Protein AF-A0A1M4YDZ9-F1 (afdb_monomer)

Structure (mmCIF, N/CA/C/O backbone):
data_AF-A0A1M4YDZ9-F1
#
_entry.id   AF-A0A1M4YDZ9-F1
#
loop_
_atom_site.group_PDB
_atom_site.id
_atom_site.type_symbol
_atom_site.label_atom_id
_atom_site.label_alt_id
_atom_site.label_comp_id
_atom_site.label_asym_id
_atom_site.label_entity_id
_atom_site.label_seq_id
_atom_site.pdbx_PDB_ins_code
_atom_site.Cartn_x
_atom_site.Cartn_y
_atom_site.Cartn_z
_atom_site.occupancy
_atom_site.B_iso_or_equiv
_atom_site.auth_seq_id
_atom_site.auth_comp_id
_atom_site.auth_asym_id
_atom_site.auth_atom_id
_atom_site.pdbx_PDB_model_num
ATOM 1 N N . MET A 1 1 ? -38.733 -36.254 -5.872 1.00 34.50 1 MET A N 1
ATOM 2 C CA . MET A 1 1 ? -37.494 -37.060 -5.804 1.00 34.50 1 MET A CA 1
ATOM 3 C C . MET A 1 1 ? -36.362 -36.170 -6.305 1.00 34.50 1 MET A C 1
ATOM 5 O O . MET A 1 1 ? -36.463 -35.729 -7.436 1.00 34.50 1 MET A O 1
ATOM 9 N N . THR A 1 2 ? -35.611 -35.560 -5.368 1.00 34.62 2 THR A N 1
ATOM 10 C CA . THR A 1 2 ? -34.132 -35.700 -5.177 1.00 34.62 2 THR A CA 1
ATOM 11 C C . THR A 1 2 ? -33.320 -35.062 -6.321 1.00 34.62 2 THR A C 1
ATOM 13 O O . THR A 1 2 ? -33.583 -35.361 -7.470 1.00 34.62 2 THR A O 1
ATOM 16 N N . ASP A 1 3 ? -32.330 -34.185 -6.138 1.00 30.06 3 ASP A N 1
ATOM 17 C CA . ASP A 1 3 ? -31.413 -33.978 -5.015 1.00 30.06 3 ASP A CA 1
ATOM 18 C C . ASP A 1 3 ? -30.724 -32.589 -5.096 1.00 30.06 3 ASP A C 1
ATOM 20 O O . ASP A 1 3 ? -30.813 -31.879 -6.097 1.00 30.06 3 ASP A O 1
ATOM 24 N N . ARG A 1 4 ? -30.052 -32.211 -4.007 1.00 38.97 4 ARG A N 1
ATOM 25 C CA . ARG A 1 4 ? -29.344 -30.960 -3.721 1.00 38.97 4 ARG A CA 1
ATOM 26 C C . ARG A 1 4 ? -27.953 -30.959 -4.375 1.00 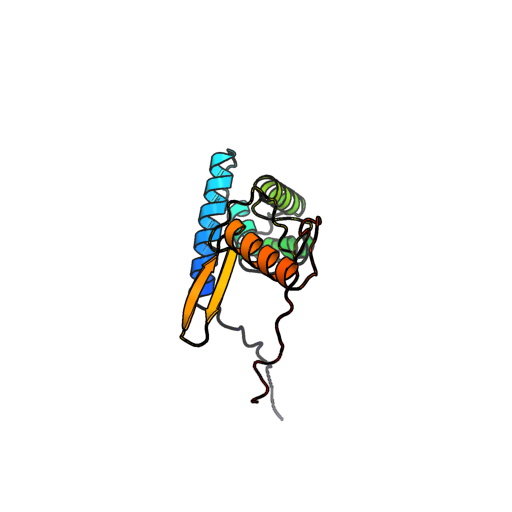38.97 4 ARG A C 1
ATOM 28 O O . ARG A 1 4 ? -27.270 -31.971 -4.400 1.00 38.97 4 ARG A O 1
ATOM 35 N N . GLY A 1 5 ? -27.458 -29.785 -4.770 1.00 30.06 5 GLY A N 1
ATOM 36 C CA . GLY A 1 5 ? -26.085 -29.621 -5.269 1.00 30.06 5 GLY A CA 1
ATOM 37 C C . GLY A 1 5 ? -25.473 -28.281 -4.879 1.00 30.06 5 GLY A C 1
ATOM 38 O O . GLY A 1 5 ? -25.492 -27.331 -5.645 1.00 30.06 5 GLY A O 1
ATOM 39 N N . ASN A 1 6 ? -24.963 -28.214 -3.653 1.00 30.34 6 ASN A N 1
ATOM 40 C CA . ASN A 1 6 ? -24.310 -27.079 -2.999 1.00 30.34 6 ASN A CA 1
ATOM 41 C C . ASN A 1 6 ? -22.944 -26.749 -3.644 1.00 30.34 6 ASN A C 1
ATOM 43 O O . ASN A 1 6 ? -21.964 -27.458 -3.398 1.00 30.34 6 ASN A O 1
ATOM 47 N N . THR A 1 7 ? -22.845 -25.671 -4.428 1.00 31.58 7 THR A N 1
ATOM 48 C CA . THR A 1 7 ? -21.560 -25.177 -4.958 1.00 31.58 7 THR A CA 1
ATOM 49 C C . THR A 1 7 ? -20.809 -24.412 -3.868 1.00 31.58 7 THR A C 1
ATOM 51 O O . THR A 1 7 ? -20.920 -23.198 -3.726 1.00 31.58 7 THR A O 1
ATOM 54 N N . LYS A 1 8 ? -20.038 -25.152 -3.069 1.00 33.62 8 LYS A N 1
ATOM 55 C CA . LYS A 1 8 ? -19.086 -24.608 -2.097 1.00 33.62 8 LYS A CA 1
ATOM 56 C C . LYS A 1 8 ? -18.011 -23.785 -2.820 1.00 33.62 8 LYS A C 1
ATOM 58 O O . LYS A 1 8 ? -17.181 -24.347 -3.535 1.00 33.62 8 LYS A O 1
ATOM 63 N N . GLU A 1 9 ? -17.990 -22.473 -2.582 1.00 34.78 9 GLU A N 1
ATOM 64 C CA . GLU A 1 9 ? -16.836 -21.601 -2.831 1.00 34.78 9 GLU A CA 1
ATOM 65 C C . GLU A 1 9 ? -15.591 -22.204 -2.166 1.00 34.78 9 GLU A C 1
ATOM 67 O O . GLU A 1 9 ? -15.438 -22.206 -0.940 1.00 34.78 9 GLU A O 1
ATOM 72 N N . LYS A 1 10 ? -14.686 -22.754 -2.978 1.00 33.62 10 LYS A N 1
ATOM 73 C CA . LYS A 1 10 ? -13.373 -23.205 -2.516 1.00 33.62 10 LYS A CA 1
ATOM 74 C C . LYS A 1 10 ? -12.544 -21.975 -2.143 1.00 33.62 10 LYS A C 1
ATOM 76 O O . LYS A 1 10 ? -11.936 -21.344 -3.004 1.00 33.62 10 LYS A O 1
ATOM 81 N N . ARG A 1 11 ? -12.506 -21.651 -0.847 1.00 40.59 11 ARG A N 1
ATOM 82 C CA . ARG A 1 11 ? -11.520 -20.736 -0.253 1.00 40.59 11 ARG A CA 1
ATOM 83 C C . ARG A 1 11 ? -10.121 -21.245 -0.604 1.00 40.59 11 ARG A C 1
ATOM 85 O O . ARG A 1 11 ? -9.734 -22.324 -0.159 1.00 40.59 11 ARG A O 1
ATOM 92 N N . LYS A 1 12 ? -9.375 -20.489 -1.414 1.00 40.03 12 LYS A N 1
ATOM 93 C CA . LYS A 1 12 ? -7.937 -20.717 -1.595 1.00 40.03 12 LYS A CA 1
ATOM 94 C C . LYS A 1 12 ? -7.268 -20.549 -0.227 1.00 40.03 12 LYS A C 1
ATOM 96 O O . LYS A 1 12 ? -7.441 -19.516 0.415 1.00 40.03 12 LYS A O 1
ATOM 101 N N . LEU A 1 13 ? -6.572 -21.585 0.235 1.00 40.03 13 LEU A N 1
ATOM 102 C CA . LEU A 1 13 ? -5.749 -21.524 1.441 1.00 40.03 13 LEU A CA 1
ATOM 103 C C . LEU A 1 13 ? -4.576 -20.564 1.170 1.00 40.03 13 LEU A C 1
ATOM 105 O O . LEU A 1 13 ? -3.899 -20.744 0.156 1.00 40.03 13 LEU A O 1
ATOM 109 N N . PRO A 1 14 ? -4.354 -19.535 2.005 1.00 42.94 14 PRO A N 1
ATOM 110 C CA . PRO A 1 14 ? -3.230 -18.627 1.825 1.00 42.94 14 PRO A CA 1
ATOM 111 C C . PRO A 1 14 ? -1.913 -19.361 2.108 1.00 42.94 14 PRO A C 1
ATOM 113 O O . PRO A 1 14 ? -1.802 -20.095 3.089 1.00 42.94 14 PRO A O 1
ATOM 116 N N . ASP A 1 15 ? -0.926 -19.165 1.232 1.00 44.09 15 ASP A N 1
ATOM 117 C CA . ASP A 1 15 ? 0.426 -19.718 1.351 1.00 44.09 15 ASP A CA 1
ATOM 118 C C . ASP A 1 15 ? 1.070 -19.262 2.674 1.00 44.09 15 ASP A C 1
ATOM 120 O O . ASP A 1 15 ? 1.014 -18.080 3.027 1.00 44.09 15 ASP A O 1
ATOM 124 N N . SER A 1 16 ? 1.711 -20.178 3.401 1.00 41.19 16 SER A N 1
ATOM 125 C CA . SER A 1 16 ? 2.385 -19.915 4.680 1.00 41.19 16 SER A CA 1
ATOM 126 C C . SER A 1 16 ? 3.414 -18.778 4.578 1.00 41.19 16 SER A C 1
ATOM 128 O O . SER A 1 16 ? 3.644 -18.064 5.556 1.00 41.19 16 SER A O 1
ATOM 130 N N . ARG A 1 17 ? 3.992 -18.559 3.387 1.00 38.44 17 ARG A N 1
ATOM 131 C CA . ARG A 1 17 ? 4.910 -17.441 3.103 1.00 38.44 17 ARG A CA 1
ATOM 132 C C . ARG A 1 17 ? 4.204 -16.083 3.037 1.00 38.44 17 ARG A C 1
ATOM 134 O O . ARG A 1 17 ? 4.729 -15.092 3.544 1.00 38.44 17 ARG A O 1
ATOM 141 N N . SER A 1 18 ? 2.992 -16.025 2.475 1.00 42.03 18 SER A N 1
ATOM 142 C CA . SER A 1 18 ? 2.181 -14.796 2.472 1.00 42.03 18 SER A CA 1
ATOM 143 C C . SER A 1 18 ? 1.764 -14.387 3.884 1.00 42.03 18 SER A C 1
ATOM 145 O O . SER A 1 18 ? 1.812 -13.207 4.217 1.00 42.03 18 SER A O 1
ATOM 147 N N . TYR A 1 19 ? 1.472 -15.366 4.746 1.00 42.75 19 TYR A N 1
ATOM 148 C CA . TYR A 1 19 ? 1.103 -15.121 6.136 1.00 42.75 19 TYR A CA 1
ATOM 149 C C . TYR A 1 19 ? 2.249 -14.476 6.929 1.00 42.75 19 TYR A C 1
ATOM 151 O O . TYR A 1 19 ? 2.029 -13.490 7.631 1.00 42.75 19 TYR A O 1
ATOM 159 N N . GLN A 1 20 ? 3.482 -14.974 6.774 1.00 37.91 20 GLN A N 1
ATOM 160 C CA . GLN A 1 20 ? 4.668 -14.405 7.430 1.00 37.91 20 GLN A CA 1
ATOM 161 C C . GLN A 1 20 ? 4.948 -12.961 6.984 1.00 37.91 20 GLN A C 1
ATOM 163 O O . GLN A 1 20 ? 5.232 -12.105 7.823 1.00 37.91 20 GLN A O 1
ATOM 168 N N . ARG A 1 21 ? 4.783 -12.655 5.687 1.00 51.41 21 ARG A N 1
ATOM 169 C CA . ARG A 1 21 ? 4.932 -11.290 5.150 1.00 51.41 21 ARG A CA 1
ATOM 170 C C . ARG A 1 21 ? 3.912 -10.323 5.757 1.00 51.41 21 ARG A C 1
ATOM 172 O O . ARG A 1 21 ? 4.284 -9.222 6.159 1.00 51.41 21 ARG A O 1
ATOM 179 N N . THR A 1 22 ? 2.651 -10.743 5.875 1.00 59.66 22 THR A N 1
ATOM 180 C CA . THR A 1 22 ? 1.587 -9.932 6.484 1.00 59.66 22 THR A CA 1
ATOM 181 C C . THR A 1 22 ? 1.825 -9.702 7.979 1.00 59.66 22 THR A C 1
ATOM 183 O O . THR A 1 22 ? 1.566 -8.603 8.462 1.00 59.66 22 THR A O 1
ATOM 186 N N . GLN A 1 23 ? 2.350 -10.691 8.715 1.00 60.41 23 GLN A N 1
ATOM 187 C CA . GLN A 1 23 ? 2.673 -10.540 10.143 1.00 60.41 23 GLN A CA 1
ATOM 188 C C . GLN A 1 23 ? 3.820 -9.548 10.378 1.00 60.41 23 GLN A C 1
ATOM 190 O O . GLN A 1 23 ? 3.677 -8.643 11.195 1.00 60.41 23 GLN A O 1
ATOM 195 N N . MET A 1 24 ? 4.907 -9.635 9.604 1.00 62.19 24 MET A N 1
ATOM 196 C CA . MET A 1 24 ? 6.021 -8.685 9.713 1.00 62.19 24 MET A CA 1
ATOM 197 C C . MET A 1 24 ? 5.586 -7.256 9.345 1.00 62.19 24 MET A C 1
ATOM 199 O O . MET A 1 24 ? 5.894 -6.300 10.054 1.00 62.19 24 MET A O 1
ATOM 203 N N . GLN A 1 25 ? 4.800 -7.095 8.272 1.00 67.38 25 GLN A N 1
ATOM 204 C CA . GLN A 1 25 ? 4.225 -5.796 7.896 1.00 67.38 25 GLN A CA 1
ATOM 205 C C . GLN A 1 25 ? 3.313 -5.231 8.990 1.00 67.38 25 GLN A C 1
ATOM 207 O O . GLN A 1 25 ? 3.350 -4.034 9.275 1.00 67.38 25 GLN A O 1
ATOM 212 N N . ARG A 1 26 ? 2.510 -6.088 9.624 1.00 80.81 26 ARG A N 1
ATOM 213 C CA . ARG A 1 26 ? 1.628 -5.713 10.729 1.00 80.81 26 ARG A CA 1
ATOM 214 C C . ARG A 1 26 ? 2.412 -5.178 11.926 1.00 80.81 26 ARG A C 1
ATOM 216 O O . ARG A 1 26 ? 2.032 -4.136 12.453 1.00 80.81 26 ARG A O 1
ATOM 223 N N . GLU A 1 27 ? 3.480 -5.856 12.340 1.00 79.06 27 GLU A N 1
ATOM 224 C CA . GLU A 1 27 ? 4.329 -5.428 13.462 1.00 79.06 27 GLU A CA 1
ATOM 225 C C . GLU A 1 27 ? 5.009 -4.085 13.178 1.00 79.06 27 GLU A C 1
ATOM 227 O O . GLU A 1 27 ? 4.865 -3.156 13.970 1.00 79.06 27 GLU A O 1
ATOM 232 N N . ILE A 1 28 ? 5.601 -3.923 11.990 1.00 78.25 28 ILE A N 1
ATOM 233 C CA . ILE A 1 28 ? 6.222 -2.659 11.561 1.00 78.25 28 ILE A CA 1
ATOM 234 C C . ILE A 1 28 ? 5.216 -1.498 11.603 1.00 78.25 28 ILE A C 1
ATOM 236 O O . ILE A 1 28 ? 5.538 -0.394 12.045 1.00 78.25 28 ILE A O 1
ATOM 240 N N . ILE A 1 29 ? 3.981 -1.718 11.140 1.00 81.19 29 ILE A N 1
ATOM 241 C CA . ILE A 1 29 ? 2.942 -0.680 11.164 1.00 81.19 29 ILE A CA 1
ATOM 242 C C . ILE A 1 29 ? 2.524 -0.355 12.604 1.00 81.19 29 ILE A C 1
ATOM 244 O O . ILE A 1 29 ? 2.302 0.814 12.923 1.00 81.19 29 ILE A O 1
ATOM 248 N N . ILE A 1 30 ? 2.427 -1.355 13.484 1.00 86.38 30 ILE A N 1
ATOM 249 C CA . ILE A 1 30 ? 2.120 -1.141 14.904 1.00 86.38 30 ILE A CA 1
ATOM 250 C C . ILE A 1 30 ? 3.211 -0.305 15.577 1.00 86.38 30 ILE A C 1
ATOM 252 O O . ILE A 1 30 ? 2.876 0.614 16.327 1.00 86.38 30 ILE A O 1
ATOM 256 N N . ASP A 1 31 ? 4.482 -0.572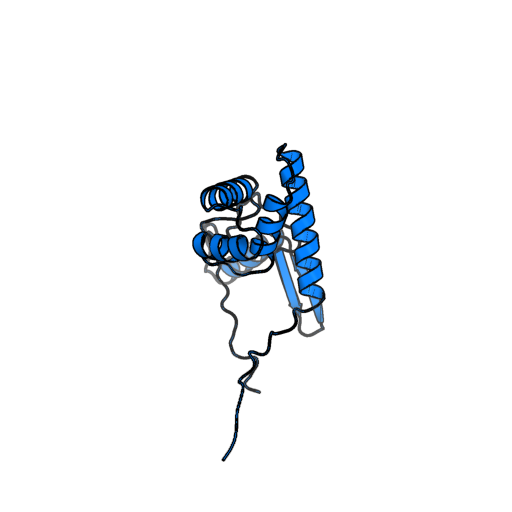 15.293 1.00 83.69 31 ASP A N 1
ATOM 257 C CA . ASP A 1 31 ? 5.588 0.185 15.878 1.00 83.69 31 ASP A CA 1
ATOM 258 C C . ASP A 1 31 ? 5.604 1.632 15.384 1.00 83.69 31 ASP A C 1
ATOM 260 O O . ASP A 1 31 ? 5.617 2.547 16.206 1.00 83.69 31 ASP A O 1
ATOM 264 N N . LYS A 1 32 ? 5.398 1.873 14.084 1.00 81.94 32 LYS A N 1
ATOM 265 C CA . LYS A 1 32 ? 5.217 3.238 13.551 1.00 81.94 32 LYS A CA 1
ATOM 266 C C . LYS A 1 32 ? 4.039 3.980 14.188 1.00 81.94 32 LYS A C 1
ATOM 268 O O . LYS A 1 32 ? 4.103 5.186 14.430 1.00 81.94 32 LYS A O 1
ATOM 273 N N . LEU A 1 33 ? 2.936 3.281 14.469 1.00 86.94 33 LEU A N 1
ATOM 274 C CA . LEU A 1 33 ? 1.803 3.869 15.189 1.00 86.94 33 LEU A CA 1
ATOM 275 C C . LEU A 1 33 ? 2.198 4.247 16.626 1.00 86.94 33 LEU A C 1
ATOM 277 O O . LEU A 1 33 ? 1.826 5.328 17.086 1.00 86.94 33 LEU A O 1
ATOM 281 N N . ARG A 1 34 ? 2.957 3.396 17.328 1.00 88.81 34 ARG A N 1
ATOM 282 C CA . ARG A 1 34 ? 3.452 3.676 18.688 1.00 88.81 34 ARG A CA 1
ATOM 283 C C . ARG A 1 34 ? 4.418 4.855 18.717 1.00 88.81 34 ARG A C 1
ATOM 285 O O . ARG A 1 34 ? 4.242 5.732 19.556 1.00 88.81 34 ARG A O 1
ATOM 292 N N . GLU A 1 35 ? 5.371 4.908 17.791 1.00 87.00 35 GLU A N 1
ATOM 293 C CA . GLU A 1 35 ? 6.334 6.010 17.646 1.00 87.00 35 GLU A CA 1
ATOM 294 C C . GLU A 1 35 ? 5.630 7.357 17.456 1.00 87.00 35 GLU A C 1
ATOM 296 O O . GLU A 1 35 ? 6.041 8.373 18.010 1.00 87.00 35 GLU A O 1
ATOM 301 N N . ARG A 1 36 ? 4.495 7.361 16.748 1.00 85.94 36 ARG A N 1
ATOM 302 C CA . ARG A 1 36 ? 3.653 8.550 16.567 1.00 85.94 36 ARG A CA 1
ATOM 303 C C . ARG A 1 36 ? 2.740 8.866 17.765 1.00 85.94 36 ARG A C 1
ATOM 305 O O . ARG A 1 36 ? 1.853 9.711 17.657 1.00 85.94 36 ARG A O 1
ATOM 312 N N . GLY A 1 37 ? 2.863 8.145 18.878 1.00 89.94 37 GLY A N 1
ATOM 313 C CA . GLY A 1 37 ? 2.010 8.302 20.060 1.00 89.94 37 GLY A CA 1
ATOM 314 C C . GLY A 1 37 ? 0.568 7.811 19.872 1.00 89.94 37 GLY A C 1
ATOM 315 O O . GLY A 1 37 ? -0.318 8.139 20.666 1.00 89.94 37 GLY A O 1
ATOM 316 N N . CYS A 1 38 ? 0.277 7.021 18.832 1.00 90.00 38 CYS A N 1
ATOM 317 C CA . CYS A 1 38 ? -1.063 6.480 18.632 1.00 90.00 38 CYS A CA 1
ATOM 318 C C . CYS A 1 38 ? -1.337 5.323 19.601 1.00 90.00 38 CYS A C 1
ATOM 320 O O . CYS A 1 38 ? -0.679 4.287 19.582 1.00 90.00 38 CYS A O 1
ATOM 322 N N . ARG A 1 39 ? -2.411 5.440 20.391 1.00 92.62 39 ARG A N 1
ATOM 323 C CA . ARG A 1 39 ? -2.899 4.341 21.239 1.00 92.62 39 ARG A CA 1
ATOM 324 C C . ARG A 1 39 ? -3.281 3.105 20.412 1.00 92.62 39 ARG A C 1
ATOM 326 O O . ARG A 1 39 ? -4.147 3.189 19.542 1.00 92.62 39 ARG A O 1
ATOM 333 N N . ILE A 1 40 ? -2.717 1.943 20.719 1.00 93.75 40 ILE A N 1
ATOM 334 C CA . ILE A 1 40 ? -3.049 0.689 20.029 1.00 93.75 40 ILE A CA 1
ATOM 335 C C . ILE A 1 40 ? -4.277 0.052 20.691 1.00 93.75 40 ILE A C 1
ATOM 337 O O . ILE A 1 40 ? -4.185 -0.559 21.752 1.00 93.75 40 ILE A O 1
ATOM 341 N N . THR A 1 41 ? -5.456 0.245 20.095 1.00 94.56 41 THR A N 1
ATOM 342 C CA . THR A 1 41 ? -6.725 -0.318 20.589 1.00 94.56 41 THR A CA 1
ATOM 343 C C . THR A 1 41 ? -7.116 -1.574 19.810 1.00 94.56 41 THR A C 1
ATOM 345 O O . THR A 1 41 ? -6.691 -1.761 18.670 1.00 94.56 41 THR A O 1
ATOM 348 N N . LYS A 1 42 ? -7.994 -2.413 20.382 1.00 93.12 42 LYS A N 1
ATOM 349 C CA . LYS A 1 42 ? -8.528 -3.608 19.697 1.00 93.12 42 LYS A CA 1
ATOM 350 C C . LYS A 1 42 ? -9.191 -3.273 18.352 1.00 93.12 42 LYS A C 1
ATOM 352 O O . LYS A 1 42 ? -8.984 -3.986 17.377 1.00 93.12 42 LYS A O 1
ATOM 357 N N . GLN A 1 43 ? -9.913 -2.153 18.273 1.00 93.56 43 GLN A N 1
ATOM 358 C CA . GLN A 1 43 ? -10.542 -1.689 17.031 1.00 93.56 43 GLN A CA 1
ATOM 359 C C . GLN A 1 43 ? -9.516 -1.320 15.955 1.00 93.56 43 GLN A C 1
ATOM 361 O O . GLN A 1 43 ? -9.682 -1.687 14.796 1.00 93.56 43 GLN A O 1
ATOM 366 N N . ARG A 1 44 ? -8.426 -0.635 16.330 1.00 92.81 44 ARG A N 1
ATOM 367 C CA . ARG A 1 44 ? -7.346 -0.284 15.392 1.00 92.81 44 ARG A CA 1
ATOM 368 C C . ARG A 1 44 ? -6.625 -1.523 14.870 1.00 92.81 44 ARG A C 1
ATOM 370 O O . ARG A 1 44 ? -6.348 -1.587 13.679 1.00 92.81 44 ARG A O 1
ATOM 377 N N . LEU A 1 45 ? -6.382 -2.511 15.734 1.00 92.69 45 LEU A N 1
ATOM 378 C CA . LEU A 1 45 ? -5.819 -3.801 15.326 1.00 92.69 45 LEU A CA 1
ATOM 379 C C . LEU A 1 45 ? -6.757 -4.542 14.369 1.00 92.69 45 LEU A C 1
ATOM 381 O O . LEU A 1 45 ? -6.311 -5.002 13.329 1.00 92.69 45 LEU A O 1
ATOM 385 N N . THR A 1 46 ? -8.057 -4.571 14.672 1.00 92.88 46 THR A N 1
ATOM 386 C CA . THR A 1 46 ? -9.074 -5.197 13.809 1.00 92.88 46 THR A CA 1
ATOM 387 C C . THR A 1 46 ? -9.095 -4.557 12.422 1.00 92.88 46 THR A C 1
ATOM 389 O O . THR A 1 46 ? -9.065 -5.257 11.415 1.00 92.88 46 THR A O 1
ATOM 392 N N . LEU A 1 47 ? -9.096 -3.222 12.352 1.00 92.19 47 LEU A N 1
ATOM 393 C CA . LEU A 1 47 ? -9.055 -2.497 11.082 1.00 92.19 47 LEU A CA 1
ATOM 394 C C . LEU A 1 47 ? -7.760 -2.750 10.310 1.00 92.19 47 LEU A C 1
ATOM 396 O O . LEU A 1 47 ? -7.815 -2.978 9.105 1.00 92.19 47 LEU A O 1
ATOM 400 N N . LEU A 1 48 ? -6.613 -2.748 10.994 1.00 90.06 48 LEU A N 1
ATOM 401 C CA . LEU A 1 48 ? -5.326 -3.069 10.383 1.00 90.06 48 LEU A CA 1
ATOM 402 C C . LEU A 1 48 ? -5.324 -4.492 9.810 1.00 90.06 48 LEU A C 1
ATOM 404 O O . LEU A 1 48 ? -4.906 -4.694 8.676 1.00 90.06 48 LEU A O 1
ATOM 408 N N . ASP A 1 49 ? -5.851 -5.459 10.559 1.00 88.25 49 ASP A N 1
ATOM 409 C CA . ASP A 1 49 ? -5.956 -6.851 10.126 1.00 88.25 49 ASP A CA 1
ATOM 410 C C . ASP A 1 49 ? -6.852 -7.004 8.893 1.00 88.25 49 ASP A C 1
ATOM 412 O O . ASP A 1 49 ? -6.509 -7.753 7.982 1.00 88.25 49 ASP A O 1
ATOM 416 N N . ILE A 1 50 ? -7.975 -6.284 8.827 1.00 87.75 50 ILE A N 1
ATOM 417 C CA . ILE A 1 50 ? -8.850 -6.283 7.646 1.00 87.75 50 ILE A CA 1
ATOM 418 C C . ILE A 1 50 ? -8.113 -5.714 6.434 1.00 87.75 50 ILE A C 1
ATOM 420 O O . ILE A 1 50 ? -8.133 -6.342 5.378 1.00 87.75 50 ILE A O 1
ATOM 424 N N . ILE A 1 51 ? -7.456 -4.563 6.595 1.00 84.81 51 ILE A N 1
ATOM 425 C CA . ILE A 1 51 ? -6.750 -3.859 5.516 1.00 84.81 51 ILE A CA 1
ATOM 426 C C . ILE A 1 51 ? -5.578 -4.688 4.981 1.00 84.81 51 ILE A C 1
ATOM 428 O O . ILE A 1 51 ? -5.341 -4.702 3.781 1.00 84.81 51 ILE A O 1
ATOM 432 N N . LEU A 1 52 ? -4.846 -5.380 5.855 1.00 80.44 52 LEU A N 1
ATOM 433 C CA . LEU A 1 52 ? -3.688 -6.179 5.456 1.00 80.44 52 LEU A CA 1
ATOM 434 C C . LEU A 1 52 ? -4.063 -7.546 4.870 1.00 80.44 52 LEU A C 1
ATOM 436 O O . LEU A 1 52 ? -3.315 -8.082 4.057 1.00 80.44 52 LEU A O 1
ATOM 440 N N . LYS A 1 53 ? -5.187 -8.136 5.296 1.00 78.69 53 LYS A N 1
ATOM 441 C CA . LYS A 1 53 ? -5.623 -9.463 4.824 1.00 78.69 53 LYS A CA 1
ATOM 442 C C . LYS A 1 53 ? -6.462 -9.418 3.553 1.00 78.69 53 LYS A C 1
ATOM 444 O O . LYS A 1 53 ? -6.543 -10.434 2.870 1.00 78.69 53 LYS A O 1
ATOM 449 N N . ASN A 1 54 ? -7.132 -8.302 3.272 1.00 72.75 54 ASN A N 1
ATOM 450 C CA . ASN A 1 54 ? -8.078 -8.191 2.166 1.00 72.75 54 ASN A CA 1
ATOM 451 C C . ASN A 1 54 ? -7.635 -7.106 1.186 1.00 72.75 54 ASN A C 1
ATOM 453 O O . ASN A 1 54 ? -7.205 -6.030 1.589 1.00 72.75 54 ASN A O 1
ATOM 457 N N . GLU A 1 55 ? -7.831 -7.354 -0.106 1.00 65.88 55 GLU A N 1
ATOM 458 C CA . GLU A 1 55 ? -7.654 -6.349 -1.159 1.00 65.88 55 GLU A CA 1
ATOM 459 C C . GLU A 1 55 ? -8.871 -5.409 -1.208 1.00 65.88 55 GLU A C 1
ATOM 461 O O . GLU A 1 55 ? -9.664 -5.434 -2.147 1.00 65.88 55 GLU A O 1
ATOM 466 N N . CYS A 1 56 ? -9.072 -4.610 -0.157 1.00 73.81 56 CYS A N 1
ATOM 467 C CA . CYS A 1 56 ? -10.194 -3.676 -0.103 1.00 73.81 56 CYS A CA 1
ATOM 468 C C . CYS A 1 56 ? -10.021 -2.539 -1.119 1.00 73.81 56 CYS A C 1
ATOM 470 O O . CYS A 1 56 ? -9.032 -1.807 -1.093 1.00 73.81 56 CYS A O 1
ATOM 472 N N . SER A 1 57 ? -11.045 -2.337 -1.947 1.00 70.75 57 SER A N 1
ATOM 473 C CA . SER A 1 57 ? -11.111 -1.307 -2.986 1.00 70.75 57 SER A CA 1
ATOM 474 C C . SER A 1 57 ? -11.747 0.007 -2.502 1.00 70.75 57 SER A C 1
ATOM 476 O O . SER A 1 57 ? -11.859 0.979 -3.250 1.00 70.75 57 SER A O 1
ATOM 478 N N . SER A 1 58 ? -12.221 0.070 -1.254 1.00 82.88 58 SER A N 1
ATOM 479 C CA . SER A 1 58 ? -12.791 1.300 -0.697 1.00 82.88 58 SER A CA 1
ATOM 480 C C . SER A 1 58 ? -12.907 1.288 0.828 1.00 82.88 58 SER A C 1
ATOM 482 O O . SER A 1 58 ? -12.981 0.242 1.472 1.00 82.88 58 SER A O 1
ATOM 484 N N . CYS A 1 59 ? -13.052 2.480 1.419 1.00 88.44 59 CYS A N 1
ATOM 485 C CA . CYS A 1 59 ? -13.409 2.628 2.837 1.00 88.44 59 CYS A CA 1
ATOM 486 C C . CYS A 1 59 ? -14.776 2.003 3.171 1.00 88.44 59 CYS A C 1
ATOM 488 O O . CYS A 1 59 ? -14.992 1.576 4.305 1.00 88.44 59 CYS A O 1
ATOM 490 N N . LYS A 1 60 ? -15.692 1.923 2.194 1.00 89.56 60 LYS A N 1
ATOM 491 C CA . LYS A 1 60 ? -17.009 1.294 2.362 1.00 89.56 60 LYS A CA 1
ATOM 492 C C . LYS A 1 60 ? -16.880 -0.216 2.566 1.00 89.56 60 LYS A C 1
ATOM 494 O O . LYS A 1 60 ? -17.562 -0.766 3.425 1.00 89.56 60 LYS A O 1
ATOM 499 N N . GLU A 1 61 ? -15.987 -0.868 1.825 1.00 89.38 61 GLU A N 1
ATOM 500 C CA . GLU A 1 61 ? -15.693 -2.294 2.004 1.00 89.38 61 GLU A CA 1
ATOM 501 C C . GLU A 1 61 ? -15.046 -2.577 3.358 1.00 89.38 61 GLU A C 1
ATOM 503 O O . GLU A 1 61 ? -15.512 -3.461 4.076 1.00 89.38 61 GLU A O 1
ATOM 508 N N . ILE A 1 62 ? -14.042 -1.779 3.745 1.00 91.19 62 ILE A N 1
ATOM 509 C CA . ILE A 1 62 ? -13.389 -1.907 5.057 1.00 91.19 62 ILE A CA 1
ATOM 510 C C . ILE A 1 62 ? -14.429 -1.783 6.174 1.00 91.19 62 ILE A C 1
ATOM 512 O O . ILE A 1 62 ? -14.461 -2.611 7.081 1.00 91.19 62 ILE A O 1
ATOM 516 N N . PHE A 1 63 ? -15.313 -0.782 6.094 1.00 94.94 63 PHE A N 1
ATOM 517 C CA . PHE A 1 63 ? -16.397 -0.603 7.058 1.00 94.94 63 PHE A CA 1
ATOM 518 C C . PHE A 1 63 ? -17.330 -1.814 7.112 1.00 94.94 63 PHE A C 1
ATOM 520 O O . PHE A 1 63 ? -17.608 -2.317 8.197 1.00 94.94 63 PHE A O 1
ATOM 527 N N . TYR A 1 64 ? -17.787 -2.312 5.962 1.00 94.44 64 TYR A N 1
ATOM 528 C CA . TYR A 1 64 ? -18.712 -3.440 5.917 1.00 94.44 64 TYR A CA 1
ATOM 529 C C . TYR A 1 64 ? -18.097 -4.728 6.483 1.00 94.44 64 TYR A C 1
ATOM 531 O O . TYR A 1 64 ? -18.781 -5.491 7.162 1.00 94.44 64 TYR A O 1
ATOM 539 N N . MET A 1 65 ? -16.805 -4.966 6.250 1.00 92.81 65 MET A N 1
ATOM 540 C CA . MET A 1 65 ? -16.085 -6.083 6.865 1.00 92.81 65 MET A CA 1
ATOM 541 C C . MET A 1 65 ? -15.878 -5.872 8.368 1.00 92.81 65 MET A C 1
ATOM 543 O O . MET A 1 65 ? -16.081 -6.801 9.145 1.00 92.81 65 MET A O 1
ATOM 547 N N . ALA A 1 66 ? -15.523 -4.657 8.790 1.00 94.56 66 ALA A N 1
ATOM 548 C CA . ALA A 1 66 ? -15.280 -4.334 10.193 1.00 94.56 66 ALA A CA 1
ATOM 549 C C . ALA A 1 66 ? -16.548 -4.442 11.041 1.00 94.56 66 ALA A C 1
ATOM 551 O O . ALA A 1 66 ? -16.505 -5.057 12.100 1.00 94.56 66 ALA A O 1
ATOM 552 N N . ALA A 1 67 ? -17.678 -3.937 10.545 1.00 94.12 67 ALA A N 1
ATOM 553 C CA . ALA A 1 67 ? -18.964 -3.984 11.237 1.00 94.12 67 ALA A CA 1
ATOM 554 C C . ALA A 1 67 ? -19.484 -5.417 11.454 1.00 94.12 67 ALA A C 1
ATOM 556 O O . ALA A 1 67 ? -20.259 -5.655 12.373 1.00 94.12 67 ALA A O 1
ATOM 557 N N . LYS A 1 68 ? -19.043 -6.389 10.640 1.00 94.12 68 LYS A N 1
ATOM 558 C CA . LYS A 1 68 ? -19.334 -7.818 10.859 1.00 94.12 68 LYS A CA 1
ATOM 559 C C . LYS A 1 68 ? -18.527 -8.432 12.005 1.00 94.12 68 LYS A C 1
ATOM 561 O O . LYS A 1 68 ? -18.894 -9.500 12.483 1.00 94.12 68 LYS A O 1
ATOM 566 N N . ILE A 1 69 ? -17.414 -7.807 12.390 1.00 93.31 69 ILE A N 1
ATOM 567 C CA . ILE A 1 69 ? -16.503 -8.283 13.440 1.00 93.31 69 ILE A CA 1
ATOM 568 C C . ILE A 1 69 ? -16.744 -7.521 14.749 1.00 93.31 69 ILE A C 1
ATOM 570 O O . ILE A 1 69 ? -16.821 -8.134 15.809 1.00 93.31 69 ILE A O 1
ATOM 574 N N . ASP A 1 70 ? -16.859 -6.196 14.674 1.00 91.94 70 ASP A N 1
ATOM 575 C CA . ASP A 1 70 ? -17.175 -5.301 15.788 1.00 91.94 70 ASP A CA 1
ATOM 576 C C . ASP A 1 70 ? -18.126 -4.207 15.283 1.00 91.94 70 ASP A C 1
ATOM 578 O O . ASP A 1 70 ? -17.728 -3.279 14.571 1.00 91.94 70 ASP A O 1
ATOM 582 N N . ASP A 1 71 ? -19.394 -4.323 15.666 1.00 92.94 71 ASP A N 1
ATOM 583 C CA . ASP A 1 71 ? -20.485 -3.419 15.294 1.00 92.94 71 ASP A CA 1
ATOM 584 C C . ASP A 1 71 ? -20.320 -1.995 15.854 1.00 92.94 71 ASP A C 1
ATOM 586 O O . ASP A 1 71 ? -20.944 -1.051 15.368 1.00 92.94 71 ASP A O 1
ATOM 590 N N . ARG A 1 72 ? -19.413 -1.798 16.818 1.00 93.56 72 ARG A N 1
ATOM 591 C CA . ARG A 1 72 ? -19.069 -0.480 17.374 1.00 93.56 72 ARG A CA 1
ATOM 592 C C . ARG A 1 72 ? -18.136 0.312 16.460 1.00 93.56 72 ARG A C 1
ATOM 594 O O . ARG A 1 72 ? -17.891 1.498 16.706 1.00 93.56 72 ARG A O 1
ATOM 601 N N . ILE A 1 73 ? -17.565 -0.314 15.428 1.00 94.31 73 ILE A N 1
ATOM 602 C CA . ILE A 1 73 ? -16.694 0.366 14.469 1.00 94.31 73 ILE A CA 1
ATOM 603 C C . ILE A 1 73 ? -17.552 1.139 13.465 1.00 94.31 73 ILE A C 1
ATOM 605 O O . ILE A 1 73 ? -18.017 0.609 12.463 1.00 94.31 73 ILE A O 1
ATOM 609 N N . GLY A 1 74 ? -17.717 2.438 13.711 1.00 94.81 74 GLY A N 1
ATOM 610 C CA . GLY A 1 74 ? -18.380 3.345 12.774 1.00 94.81 74 GLY A CA 1
ATOM 611 C C . GLY A 1 74 ? -17.507 3.742 11.575 1.00 94.81 74 GLY A C 1
ATOM 612 O O . GLY A 1 74 ? -16.274 3.747 11.644 1.00 94.81 74 GLY A O 1
ATOM 613 N N . ALA A 1 75 ? -18.149 4.188 10.492 1.00 93.44 75 ALA A N 1
ATOM 614 C CA . ALA A 1 75 ? -17.473 4.653 9.277 1.00 93.44 75 ALA A CA 1
ATOM 615 C C . ALA A 1 75 ? -16.437 5.764 9.549 1.00 93.44 75 ALA A C 1
ATOM 617 O O . ALA A 1 75 ? -15.334 5.735 9.008 1.00 93.44 75 ALA A O 1
ATOM 618 N N . ALA A 1 76 ? -16.731 6.707 10.452 1.00 95.25 76 ALA A N 1
ATOM 619 C CA . ALA A 1 76 ? -15.788 7.761 10.840 1.00 95.25 76 ALA A CA 1
ATOM 620 C C . ALA A 1 76 ? -14.487 7.212 11.458 1.00 95.25 76 ALA A C 1
ATOM 622 O O . ALA A 1 76 ? -13.417 7.804 11.315 1.00 95.25 76 ALA A O 1
ATOM 623 N N . THR A 1 77 ? -14.550 6.074 12.151 1.00 95.25 77 THR A N 1
ATOM 624 C CA . THR A 1 77 ? -13.365 5.408 12.709 1.00 95.25 77 THR A CA 1
ATOM 625 C C . THR A 1 77 ? -12.523 4.773 11.607 1.00 95.25 77 THR A C 1
ATOM 627 O O . THR A 1 77 ? -11.299 4.877 11.663 1.00 95.25 77 THR A O 1
ATOM 630 N N . VAL A 1 78 ? -13.158 4.214 10.571 1.00 94.06 78 VAL A N 1
ATOM 631 C CA . VAL A 1 78 ? -12.464 3.710 9.376 1.00 94.06 78 VAL A CA 1
ATOM 632 C C . VAL A 1 78 ? -11.703 4.836 8.683 1.00 94.06 78 VAL A C 1
ATOM 634 O O . VAL A 1 78 ? -10.497 4.718 8.490 1.00 94.06 78 VAL A O 1
ATOM 637 N N . TYR A 1 79 ? -12.364 5.960 8.389 1.00 93.50 79 TYR A N 1
ATOM 638 C CA . TYR A 1 79 ? -11.711 7.100 7.734 1.00 93.50 79 TYR A CA 1
ATOM 639 C C . TYR A 1 79 ? -10.535 7.652 8.543 1.00 93.50 79 TYR A C 1
ATOM 641 O O . TYR A 1 79 ? -9.465 7.888 7.988 1.00 93.50 79 TYR A O 1
ATOM 649 N N . ARG A 1 80 ? -10.694 7.806 9.865 1.00 93.94 80 ARG A N 1
ATOM 650 C CA . ARG A 1 80 ? -9.590 8.234 10.738 1.00 93.94 80 ARG A CA 1
ATOM 651 C C . ARG A 1 80 ? -8.426 7.249 10.706 1.00 93.94 80 ARG A C 1
ATOM 653 O O . ARG A 1 80 ? -7.283 7.683 10.640 1.00 93.94 80 ARG A O 1
ATOM 660 N N . MET A 1 81 ? -8.701 5.945 10.738 1.00 92.75 81 MET A N 1
ATOM 661 C CA . MET A 1 81 ? -7.652 4.928 10.673 1.00 92.75 81 MET A CA 1
ATOM 662 C C . MET A 1 81 ? -6.908 4.975 9.334 1.00 92.75 81 MET A C 1
ATOM 664 O O . MET A 1 81 ? -5.683 4.996 9.326 1.00 92.75 81 MET A O 1
ATOM 668 N N . VAL A 1 82 ? -7.635 5.056 8.217 1.00 89.44 82 VAL A N 1
ATOM 669 C CA . VAL A 1 82 ? -7.055 5.164 6.869 1.00 89.44 82 VAL A CA 1
ATOM 670 C C . VAL A 1 82 ? -6.187 6.420 6.745 1.00 89.44 82 VAL A C 1
ATOM 672 O O . VAL A 1 82 ? -5.059 6.327 6.273 1.00 89.44 82 VAL A O 1
ATOM 675 N N . ASN A 1 83 ? -6.653 7.573 7.234 1.00 90.44 83 ASN A N 1
ATOM 676 C CA . ASN A 1 83 ? -5.858 8.805 7.223 1.00 90.44 83 ASN A CA 1
ATOM 677 C C . ASN A 1 83 ? -4.568 8.657 8.040 1.00 90.44 83 ASN A C 1
ATOM 679 O O . ASN A 1 83 ? -3.497 8.996 7.553 1.00 90.44 83 ASN A O 1
ATOM 683 N N . VAL A 1 84 ? -4.648 8.096 9.252 1.00 90.44 84 VAL A N 1
ATOM 684 C CA . VAL A 1 84 ? -3.463 7.889 10.100 1.00 90.44 84 VAL A CA 1
ATOM 685 C C . VAL A 1 84 ? -2.460 6.954 9.429 1.00 90.44 84 VAL A C 1
ATOM 687 O O . VAL A 1 84 ? -1.265 7.235 9.455 1.00 90.44 84 VAL A O 1
ATOM 690 N N . LEU A 1 85 ? -2.933 5.858 8.830 1.00 86.62 85 LEU A N 1
ATOM 691 C CA . LEU A 1 85 ? -2.083 4.914 8.105 1.00 86.62 85 LEU A CA 1
ATOM 692 C C . LEU A 1 85 ? -1.434 5.558 6.874 1.00 86.62 85 LEU A C 1
ATOM 694 O O . LEU A 1 85 ? -0.287 5.250 6.559 1.00 86.62 85 LEU A O 1
ATOM 698 N N . GLU A 1 86 ? -2.132 6.457 6.185 1.00 83.31 86 GLU A N 1
ATOM 699 C CA . GLU A 1 86 ? -1.552 7.193 5.064 1.00 83.31 86 GLU A CA 1
ATOM 700 C C . GLU A 1 86 ? -0.503 8.209 5.523 1.00 83.31 86 GLU A C 1
ATOM 702 O O . GLU A 1 86 ? 0.575 8.289 4.941 1.00 83.31 86 GLU A O 1
ATOM 707 N N . GLU A 1 87 ? -0.775 8.941 6.601 1.00 85.00 87 GLU A N 1
ATOM 708 C CA . GLU A 1 87 ? 0.144 9.933 7.165 1.00 85.00 87 GLU A CA 1
ATOM 709 C C . GLU A 1 87 ? 1.471 9.314 7.634 1.00 85.00 87 GLU A C 1
ATOM 711 O O . GLU A 1 87 ? 2.512 9.955 7.523 1.00 85.00 87 GLU A O 1
ATOM 716 N N . ILE A 1 88 ? 1.463 8.063 8.115 1.00 80.19 88 ILE A N 1
ATOM 717 C CA . ILE A 1 88 ? 2.694 7.315 8.455 1.00 80.19 88 ILE A CA 1
ATOM 718 C C . ILE A 1 88 ? 3.311 6.578 7.254 1.00 80.19 88 ILE A C 1
ATOM 720 O O . ILE A 1 88 ? 4.275 5.823 7.411 1.00 80.19 88 ILE A O 1
ATOM 724 N N . GLY A 1 89 ? 2.733 6.745 6.061 1.00 72.44 89 GLY A N 1
ATOM 725 C CA . GLY A 1 89 ? 3.177 6.104 4.826 1.00 72.44 89 GLY A CA 1
ATOM 726 C C . GLY A 1 89 ? 2.965 4.588 4.785 1.00 72.44 89 GLY A C 1
ATOM 727 O O . GLY A 1 89 ? 3.636 3.908 4.013 1.00 72.44 89 GLY A O 1
ATOM 728 N N . ALA A 1 90 ? 2.075 4.039 5.619 1.00 76.56 90 ALA A N 1
ATOM 729 C CA . ALA A 1 90 ? 1.742 2.613 5.618 1.00 76.56 90 ALA A CA 1
ATOM 730 C C . ALA A 1 90 ? 0.792 2.237 4.471 1.00 76.56 90 ALA A C 1
ATOM 732 O O . ALA A 1 90 ? 0.847 1.114 3.978 1.00 76.56 90 ALA A O 1
ATOM 733 N N . ILE A 1 91 ? -0.062 3.171 4.036 1.00 73.31 91 ILE A N 1
ATOM 734 C CA . ILE A 1 91 ? -0.951 3.018 2.874 1.00 73.31 91 ILE A CA 1
ATOM 735 C C . ILE A 1 91 ? -0.948 4.300 2.030 1.00 73.31 91 ILE A C 1
ATOM 737 O O . ILE A 1 91 ? -0.456 5.334 2.467 1.00 73.31 91 ILE A O 1
ATOM 741 N N . SER A 1 92 ? -1.515 4.263 0.823 1.00 67.81 92 SER A N 1
ATOM 742 C CA . SER A 1 92 ? -1.700 5.462 -0.004 1.00 67.81 92 SER A CA 1
ATOM 743 C C . SER A 1 92 ? -3.037 5.415 -0.740 1.00 67.81 92 SER A C 1
ATOM 745 O O . SER A 1 92 ? -3.327 4.455 -1.457 1.00 67.81 92 SER A O 1
ATOM 747 N N . ARG A 1 93 ? -3.856 6.470 -0.595 1.00 60.16 93 ARG A N 1
ATOM 748 C CA . ARG A 1 93 ? -5.181 6.586 -1.238 1.00 60.16 93 ARG A CA 1
ATOM 749 C C . ARG A 1 93 ? -5.102 6.655 -2.763 1.00 60.16 93 ARG A C 1
ATOM 751 O O . ARG A 1 93 ? -6.073 6.335 -3.439 1.00 60.16 93 ARG A O 1
ATOM 758 N N . LYS A 1 94 ? -3.943 7.026 -3.320 1.00 58.38 94 LYS A N 1
ATOM 759 C CA . LYS A 1 94 ? -3.692 7.047 -4.775 1.00 58.38 94 LYS A CA 1
ATOM 760 C C . LYS A 1 94 ? -3.366 5.658 -5.353 1.00 58.38 94 LYS A C 1
ATOM 762 O O . LYS A 1 94 ? -3.202 5.529 -6.563 1.00 58.38 94 LYS A O 1
ATOM 767 N N . ASN A 1 95 ? -3.273 4.635 -4.500 1.00 48.06 95 ASN A N 1
ATOM 768 C CA . ASN A 1 95 ? -2.482 3.433 -4.748 1.00 48.06 95 ASN A CA 1
ATOM 769 C C . ASN A 1 95 ? -3.140 2.123 -4.296 1.00 48.06 95 ASN A C 1
ATOM 771 O O . ASN A 1 95 ? -2.427 1.194 -3.932 1.00 48.06 95 ASN A O 1
ATOM 775 N N . MET A 1 96 ? -4.461 1.954 -4.396 1.00 44.69 96 MET A N 1
ATOM 776 C CA . MET A 1 96 ? -5.005 0.590 -4.223 1.00 44.69 96 MET A CA 1
ATOM 777 C C . MET A 1 96 ? -4.412 -0.421 -5.227 1.00 44.69 96 MET A C 1
ATOM 779 O O . MET A 1 96 ? -4.485 -1.613 -4.975 1.00 44.69 96 MET A O 1
ATOM 783 N N . TYR A 1 97 ? -3.748 0.046 -6.302 1.00 42.06 97 TYR A N 1
ATOM 784 C CA . TYR A 1 97 ? -3.054 -0.793 -7.296 1.00 42.06 97 TYR A CA 1
ATOM 785 C C . TYR A 1 97 ? -1.744 -0.205 -7.841 1.00 42.06 97 TYR A C 1
ATOM 787 O O . TYR A 1 97 ? -1.289 -0.580 -8.923 1.00 42.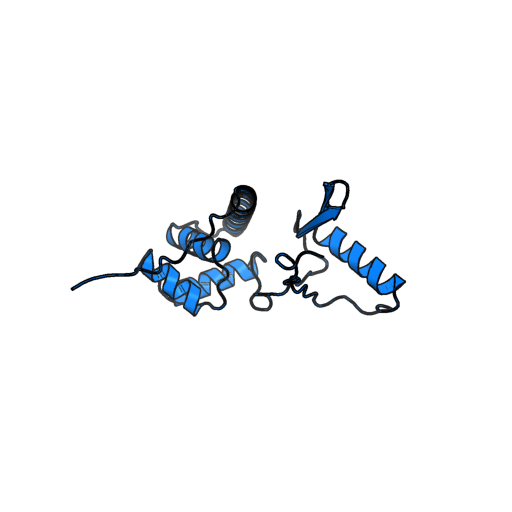06 97 TYR A O 1
ATOM 795 N N . LYS A 1 98 ? -1.147 0.774 -7.161 1.00 37.44 98 LYS A N 1
ATOM 796 C CA . LYS A 1 98 ? 0.059 1.436 -7.671 1.00 37.44 98 LYS A CA 1
ATOM 797 C C . LYS A 1 98 ? 1.137 1.432 -6.611 1.00 37.44 98 LYS A C 1
ATOM 799 O O . LYS A 1 98 ? 0.876 1.685 -5.444 1.00 37.44 98 LYS A O 1
ATOM 804 N N . VAL A 1 99 ? 2.363 1.152 -7.027 1.00 40.97 99 VAL A N 1
ATOM 805 C CA . VAL A 1 99 ? 3.523 1.389 -6.180 1.00 40.97 99 VAL A CA 1
ATOM 806 C C . VAL A 1 99 ? 3.993 2.803 -6.494 1.00 40.97 99 VAL A C 1
ATOM 808 O O . VAL A 1 99 ? 4.558 3.060 -7.555 1.00 40.97 99 VAL A O 1
ATOM 811 N N . ALA A 1 100 ? 3.663 3.752 -5.619 1.00 39.44 100 ALA A N 1
ATOM 812 C CA . ALA A 1 100 ? 4.234 5.092 -5.686 1.00 39.44 100 ALA A CA 1
ATOM 813 C C . ALA A 1 100 ? 5.501 5.056 -4.848 1.00 39.44 100 ALA A C 1
ATOM 815 O O . ALA A 1 100 ? 5.441 5.028 -3.620 1.00 39.44 100 ALA A O 1
ATOM 816 N N . TYR A 1 101 ? 6.639 5.029 -5.528 1.00 53.34 101 TYR A N 1
ATOM 817 C CA . TYR A 1 101 ? 7.919 5.219 -4.875 1.00 53.34 101 TYR A CA 1
ATOM 818 C C . TYR A 1 101 ? 8.210 6.710 -4.809 1.00 53.34 101 TYR A C 1
ATOM 820 O O . TYR A 1 101 ? 8.470 7.351 -5.825 1.00 53.34 101 TYR A O 1
ATOM 828 N N . SER A 1 102 ? 8.164 7.264 -3.601 1.00 50.62 102 SER A N 1
ATOM 829 C CA . SER A 1 102 ? 8.924 8.472 -3.306 1.00 50.62 102 SER A CA 1
ATOM 830 C C . SER A 1 102 ? 10.418 8.120 -3.301 1.00 50.62 102 SER A C 1
ATOM 832 O O . SER A 1 102 ? 10.794 7.001 -2.948 1.00 50.62 102 SER A O 1
ATOM 834 N N . GLU A 1 103 ? 11.285 9.066 -3.671 1.00 50.75 103 GLU A N 1
ATOM 835 C CA . GLU A 1 103 ? 12.752 8.882 -3.625 1.00 50.75 103 GLU A CA 1
ATOM 836 C C . GLU A 1 103 ? 13.256 8.546 -2.203 1.00 50.75 103 GLU A C 1
ATOM 838 O O . GLU A 1 103 ? 14.307 7.935 -2.043 1.00 50.75 103 GLU A O 1
ATOM 843 N N . ASN A 1 104 ? 12.441 8.827 -1.180 1.00 55.03 104 ASN A N 1
ATOM 844 C CA . ASN A 1 104 ? 12.736 8.586 0.234 1.00 55.03 104 ASN A CA 1
ATOM 845 C C . ASN A 1 104 ? 12.077 7.305 0.786 1.00 55.03 104 ASN A C 1
ATOM 847 O O . ASN A 1 104 ? 11.928 7.154 1.997 1.00 55.03 104 ASN A O 1
ATOM 851 N N . CYS A 1 105 ? 11.616 6.394 -0.074 1.00 59.50 105 CYS A N 1
ATOM 852 C CA . CYS A 1 105 ? 10.961 5.165 0.367 1.00 59.50 105 CYS A CA 1
ATOM 853 C C . CYS A 1 105 ? 11.984 4.177 0.959 1.00 59.50 105 CYS A C 1
ATOM 855 O O . CYS A 1 105 ? 12.804 3.619 0.233 1.00 59.50 105 CYS A O 1
ATOM 857 N N . SER A 1 106 ? 11.906 3.935 2.271 1.00 62.19 106 SER A N 1
ATOM 858 C CA . SER A 1 106 ? 12.763 2.999 3.020 1.00 62.19 106 SER A CA 1
ATOM 859 C C . SER A 1 106 ? 12.219 1.565 3.078 1.00 62.19 106 SER A C 1
ATOM 861 O O . SER A 1 106 ? 12.620 0.776 3.927 1.00 62.19 106 SER A O 1
ATOM 863 N N . MET A 1 107 ? 11.273 1.210 2.204 1.00 63.38 107 MET A N 1
ATOM 864 C CA . MET A 1 107 ? 10.670 -0.123 2.207 1.00 63.38 107 MET A CA 1
ATOM 865 C C . MET A 1 107 ? 11.671 -1.181 1.722 1.00 63.38 107 MET A C 1
ATOM 867 O O . MET A 1 107 ? 12.132 -1.151 0.579 1.00 63.38 107 MET A O 1
ATOM 871 N N . GLU A 1 108 ? 11.973 -2.146 2.584 1.00 69.19 108 GLU A N 1
ATOM 872 C CA . GLU A 1 108 ? 12.745 -3.346 2.254 1.00 69.19 108 GLU A CA 1
ATOM 873 C C . GLU A 1 108 ? 11.833 -4.448 1.685 1.00 69.19 108 GLU A C 1
ATOM 875 O O . GLU A 1 108 ? 10.622 -4.439 1.911 1.00 69.19 108 GLU A O 1
ATOM 880 N N . ASN A 1 109 ? 12.395 -5.394 0.921 1.00 68.06 109 ASN A N 1
ATOM 881 C CA . ASN A 1 109 ? 11.658 -6.520 0.312 1.00 68.06 109 ASN A CA 1
ATOM 882 C C . ASN A 1 109 ? 10.417 -6.098 -0.509 1.00 68.06 109 ASN A C 1
ATOM 884 O O . ASN A 1 109 ? 9.357 -6.736 -0.496 1.00 68.06 109 ASN A O 1
ATOM 888 N N . ALA A 1 110 ? 10.562 -4.993 -1.233 1.00 70.19 110 ALA A N 1
ATOM 889 C CA . ALA A 1 110 ? 9.550 -4.386 -2.087 1.00 70.19 110 ALA A CA 1
ATOM 890 C C . ALA A 1 110 ? 9.246 -5.233 -3.335 1.00 70.19 110 ALA A C 1
ATOM 892 O O . ALA A 1 110 ? 8.104 -5.289 -3.791 1.00 70.19 110 ALA A O 1
ATOM 893 N N . CYS A 1 111 ? 10.262 -5.904 -3.879 1.00 80.00 111 CYS A N 1
ATOM 894 C CA . CYS A 1 111 ? 10.154 -6.759 -5.055 1.00 80.00 111 CYS A CA 1
ATOM 895 C C . CYS A 1 111 ? 10.973 -8.035 -4.848 1.00 80.00 111 CYS A C 1
ATOM 897 O O 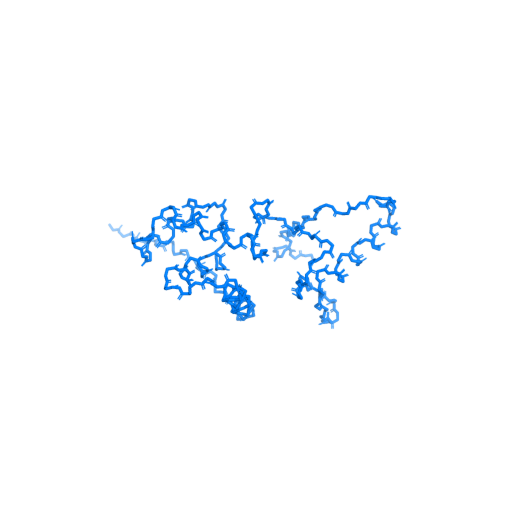. CYS A 1 111 ? 12.082 -7.978 -4.320 1.00 80.00 111 CYS A O 1
ATOM 899 N N . THR A 1 112 ? 10.430 -9.174 -5.272 1.00 82.31 112 THR A N 1
ATOM 900 C CA . THR A 1 112 ? 11.158 -10.441 -5.334 1.00 82.31 112 THR A CA 1
ATOM 901 C C . THR A 1 112 ? 11.327 -10.826 -6.792 1.00 82.31 112 THR A C 1
ATOM 903 O O . THR A 1 112 ? 10.344 -10.865 -7.530 1.00 82.31 112 THR A O 1
ATOM 906 N N . VAL A 1 113 ? 12.564 -11.101 -7.188 1.00 82.44 113 VAL A N 1
ATOM 907 C CA . VAL A 1 113 ? 12.905 -11.640 -8.504 1.00 82.44 113 VAL A CA 1
ATOM 908 C C . VAL A 1 113 ? 13.378 -13.068 -8.290 1.00 82.44 113 VAL A C 1
ATOM 910 O O . VAL A 1 113 ? 14.275 -13.290 -7.482 1.00 82.44 113 VAL A O 1
ATOM 913 N N . VAL A 1 114 ? 12.749 -14.014 -8.979 1.00 87.38 114 VAL A N 1
ATOM 914 C CA . VAL A 1 114 ? 13.155 -15.421 -8.996 1.00 87.38 114 VAL A CA 1
ATOM 915 C C . VAL A 1 114 ? 13.655 -15.710 -10.402 1.00 87.38 114 VAL A C 1
ATOM 917 O O . VAL A 1 114 ? 12.934 -15.439 -11.365 1.00 87.38 114 VAL A O 1
ATOM 920 N N . LEU A 1 115 ? 14.897 -16.166 -10.511 1.00 88.69 115 LEU A N 1
ATOM 921 C CA . LEU A 1 115 ? 15.484 -16.605 -11.773 1.00 88.69 115 LEU A CA 1
ATOM 922 C C . LEU A 1 115 ? 15.117 -18.070 -12.053 1.00 88.69 115 LEU A C 1
ATOM 924 O O . LEU A 1 115 ? 14.544 -18.758 -11.209 1.00 88.69 115 LEU A O 1
ATOM 928 N N . ASP A 1 11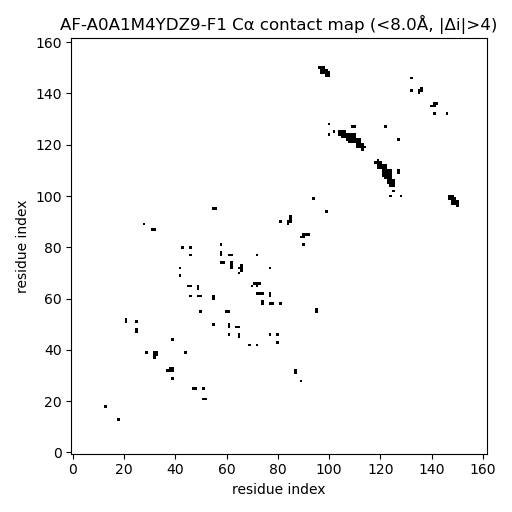6 ? 15.409 -18.529 -13.264 1.00 91.44 116 ASP A N 1
ATOM 929 C CA . ASP A 1 116 ? 15.138 -19.897 -13.719 1.00 91.44 116 ASP A CA 1
ATOM 930 C C . ASP A 1 116 ? 15.979 -20.960 -12.995 1.00 91.44 116 ASP A C 1
ATOM 932 O O . ASP A 1 116 ? 15.536 -22.097 -12.863 1.00 91.44 116 ASP A O 1
ATOM 936 N N . ASP 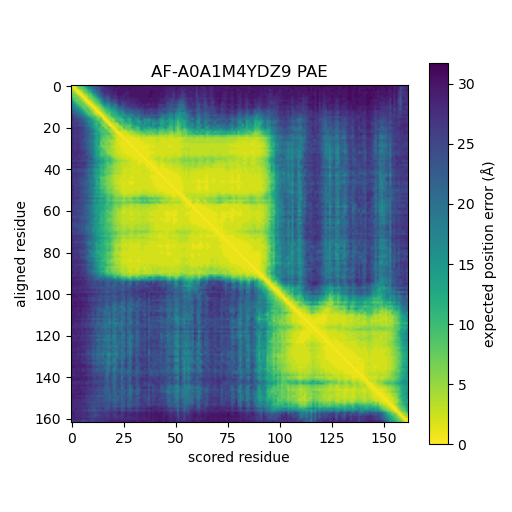A 1 117 ? 17.140 -20.577 -12.464 1.00 93.38 117 ASP A N 1
ATOM 937 C CA . ASP A 1 117 ? 17.998 -21.394 -11.597 1.00 93.38 117 ASP A CA 1
ATOM 938 C C . ASP A 1 117 ? 17.583 -21.382 -10.111 1.00 93.38 117 ASP A C 1
ATOM 940 O O . ASP A 1 117 ? 18.355 -21.778 -9.239 1.00 93.38 117 ASP A O 1
ATOM 944 N N . GLU A 1 118 ? 16.369 -20.910 -9.817 1.00 89.69 118 GLU A N 1
ATOM 945 C CA . GLU A 1 118 ? 15.809 -20.735 -8.472 1.00 89.69 118 GLU A CA 1
ATOM 946 C C . GLU A 1 118 ? 16.509 -19.670 -7.607 1.00 89.69 118 GLU A C 1
ATOM 948 O O . GLU A 1 118 ? 16.132 -19.477 -6.445 1.00 89.69 118 GLU A O 1
ATOM 953 N N . THR A 1 119 ? 17.466 -18.904 -8.145 1.00 93.19 119 THR A N 1
ATOM 954 C CA . THR A 1 119 ? 18.077 -17.791 -7.410 1.00 93.19 119 THR A CA 1
ATOM 955 C C . THR A 1 119 ? 17.032 -16.725 -7.087 1.00 93.19 119 THR A C 1
ATOM 957 O O . THR A 1 119 ? 16.338 -16.209 -7.968 1.00 93.19 119 THR A O 1
ATOM 960 N N . VAL A 1 120 ? 16.944 -16.344 -5.807 1.00 88.44 120 VAL A N 1
ATOM 961 C CA . VAL A 1 120 ? 15.976 -15.356 -5.313 1.00 88.44 120 VAL A CA 1
ATOM 962 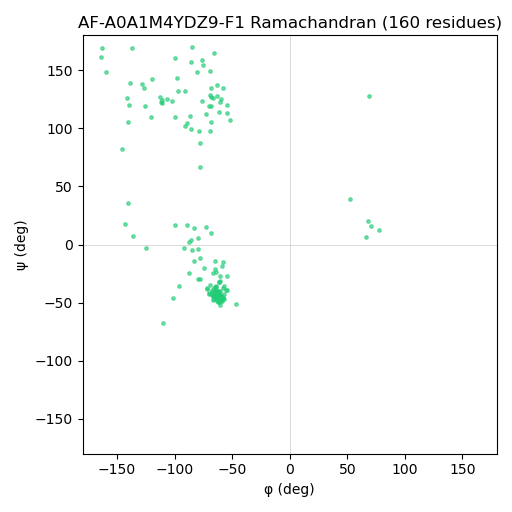C C . VAL A 1 120 ? 16.672 -14.063 -4.894 1.00 88.44 120 VAL A C 1
ATOM 964 O O . VAL A 1 120 ? 17.486 -14.047 -3.973 1.00 88.44 120 VAL A O 1
ATOM 967 N N . TYR A 1 121 ? 16.275 -12.948 -5.506 1.00 83.25 121 TYR A N 1
ATOM 968 C CA . TYR A 1 121 ? 16.662 -11.604 -5.085 1.00 83.25 121 TYR A CA 1
ATOM 969 C C . TYR A 1 121 ? 15.497 -10.890 -4.414 1.00 83.25 121 TYR A C 1
ATOM 971 O O . TYR A 1 121 ? 14.439 -10.697 -5.014 1.00 83.25 121 TYR A O 1
ATOM 979 N N . HIS A 1 122 ? 15.720 -10.411 -3.192 1.00 82.75 122 HIS A N 1
ATOM 980 C CA . HIS A 1 122 ? 14.807 -9.500 -2.516 1.00 82.75 122 HIS A CA 1
ATOM 981 C C . HIS A 1 122 ? 15.322 -8.068 -2.641 1.00 82.75 122 HIS A C 1
ATOM 983 O O . HIS A 1 122 ? 16.342 -7.692 -2.066 1.00 82.75 122 HIS A O 1
ATOM 989 N N . LEU A 1 123 ? 14.623 -7.261 -3.431 1.00 82.44 123 LEU A N 1
ATOM 990 C CA . LEU A 1 123 ? 15.003 -5.887 -3.716 1.00 82.44 123 LEU A CA 1
ATOM 991 C C . LEU A 1 123 ? 14.237 -4.932 -2.804 1.00 82.44 123 LEU A C 1
ATOM 993 O O . LEU A 1 123 ? 13.010 -5.002 -2.687 1.00 82.44 123 LEU A O 1
ATOM 997 N N . SER A 1 124 ? 14.962 -3.992 -2.199 1.00 82.06 124 SER A N 1
ATOM 998 C CA . SER A 1 124 ? 14.352 -2.818 -1.580 1.00 82.06 124 SER A CA 1
ATOM 999 C C . SER A 1 124 ? 13.697 -1.923 -2.632 1.00 82.06 124 SER A C 1
ATOM 1001 O O . SER A 1 124 ? 13.982 -2.009 -3.829 1.00 82.06 124 SER A O 1
ATOM 1003 N N . ALA A 1 125 ? 12.854 -1.014 -2.159 1.00 75.38 125 ALA A N 1
ATOM 1004 C CA . ALA A 1 125 ? 12.225 0.047 -2.929 1.00 75.38 125 ALA A CA 1
ATOM 1005 C C . ALA A 1 125 ? 13.218 0.792 -3.827 1.00 75.38 125 ALA A C 1
ATOM 1007 O O . ALA A 1 125 ? 13.021 0.944 -5.034 1.00 75.38 125 ALA A O 1
ATOM 1008 N N . GLN A 1 126 ? 14.317 1.228 -3.210 1.00 79.69 126 GLN A N 1
ATOM 1009 C CA . GLN A 1 126 ? 15.378 1.976 -3.866 1.00 79.69 126 GLN A CA 1
ATOM 1010 C C . GLN A 1 126 ? 16.100 1.110 -4.893 1.00 79.69 126 GLN A C 1
ATOM 1012 O O . GLN A 1 126 ? 16.266 1.528 -6.036 1.00 79.69 126 GLN A O 1
ATOM 1017 N N . LYS A 1 127 ? 16.483 -0.119 -4.517 1.00 84.38 127 LYS A N 1
ATOM 1018 C CA . LYS A 1 127 ? 17.221 -1.011 -5.415 1.00 84.38 127 LYS A CA 1
ATOM 1019 C C . LYS A 1 127 ? 16.386 -1.385 -6.636 1.00 84.38 127 LYS A C 1
ATOM 1021 O O . LYS A 1 127 ? 16.895 -1.336 -7.751 1.00 84.38 127 LYS A O 1
ATOM 1026 N N . TRP A 1 128 ? 15.106 -1.690 -6.442 1.00 86.44 128 TRP A N 1
ATOM 1027 C CA . TRP A 1 128 ? 14.170 -1.958 -7.528 1.00 86.44 128 TRP A CA 1
ATOM 1028 C C . TRP A 1 128 ? 13.998 -0.746 -8.456 1.00 86.44 128 TRP A C 1
ATOM 1030 O O . TRP A 1 128 ? 14.074 -0.901 -9.672 1.00 86.44 128 TRP A O 1
ATOM 1040 N N . ASN A 1 129 ? 13.850 0.469 -7.911 1.00 83.88 129 ASN A N 1
ATOM 1041 C CA . ASN A 1 129 ? 13.745 1.693 -8.715 1.00 83.88 129 ASN A CA 1
ATOM 1042 C C . ASN A 1 129 ? 15.003 1.899 -9.573 1.00 83.88 129 ASN A C 1
ATOM 1044 O O . ASN A 1 129 ? 14.900 2.152 -10.772 1.00 83.88 129 ASN A O 1
ATOM 1048 N N . THR A 1 130 ? 16.188 1.694 -8.990 1.00 87.50 130 THR A N 1
ATOM 1049 C CA . THR A 1 130 ? 17.463 1.740 -9.716 1.00 87.50 130 THR A CA 1
ATOM 1050 C C . THR A 1 130 ? 17.508 0.731 -10.862 1.00 87.50 130 THR A C 1
ATOM 1052 O O . THR A 1 130 ? 17.880 1.101 -11.973 1.00 87.50 130 THR A O 1
ATOM 1055 N N . VAL A 1 131 ? 17.093 -0.517 -10.622 1.00 90.50 131 VAL A N 1
ATOM 1056 C CA . VAL A 1 131 ? 17.061 -1.569 -11.653 1.00 90.50 131 VAL A CA 1
ATOM 1057 C C . VAL A 1 131 ? 16.129 -1.184 -12.803 1.00 90.50 131 VAL A C 1
ATOM 1059 O O . VAL A 1 131 ? 16.542 -1.215 -13.961 1.00 90.50 131 VAL A O 1
ATOM 1062 N N . VAL A 1 132 ? 14.896 -0.761 -12.506 1.00 88.81 132 VAL A N 1
ATOM 1063 C CA . VAL A 1 132 ? 13.928 -0.400 -13.553 1.00 88.81 132 VAL A CA 1
ATOM 1064 C C . VAL A 1 132 ? 14.380 0.838 -14.327 1.00 88.81 132 VAL A C 1
ATOM 1066 O O . VAL A 1 132 ? 14.262 0.864 -15.548 1.00 88.81 132 VAL A O 1
ATOM 1069 N N . ARG A 1 133 ? 14.945 1.848 -13.655 1.00 87.81 133 ARG A N 1
ATOM 1070 C CA . ARG A 1 133 ? 15.516 3.026 -14.325 1.00 87.81 133 ARG A CA 1
ATOM 1071 C C . ARG A 1 133 ? 16.626 2.650 -15.291 1.00 87.81 133 ARG A C 1
ATOM 1073 O O . ARG A 1 133 ? 16.597 3.109 -16.427 1.00 87.81 133 ARG A O 1
ATOM 1080 N N . ALA A 1 134 ? 17.570 1.821 -14.847 1.00 91.06 134 ALA A N 1
ATOM 1081 C CA . ALA A 1 134 ? 18.667 1.367 -15.691 1.00 91.06 134 ALA A CA 1
ATOM 1082 C C . ALA A 1 134 ? 18.139 0.644 -16.940 1.00 91.06 134 ALA A C 1
ATOM 1084 O O . ALA A 1 134 ? 18.567 0.961 -18.047 1.00 91.06 134 ALA A O 1
ATOM 1085 N N . GLY A 1 135 ? 17.152 -0.246 -16.779 1.00 92.12 135 GLY A N 1
ATOM 1086 C CA . GLY A 1 135 ? 16.505 -0.934 -17.899 1.00 92.12 135 GLY A CA 1
ATOM 1087 C C . GLY A 1 135 ? 15.779 0.017 -18.856 1.00 92.12 135 GLY A C 1
ATOM 1088 O O . GLY A 1 135 ? 16.011 -0.028 -20.060 1.00 92.12 135 GLY A O 1
ATOM 1089 N N . LEU A 1 136 ? 14.946 0.928 -18.339 1.00 92.06 136 LEU A N 1
ATOM 1090 C CA . LEU A 1 136 ? 14.218 1.894 -19.170 1.00 92.06 136 LEU A CA 1
ATOM 1091 C C . LEU A 1 136 ? 15.162 2.814 -19.953 1.00 92.06 136 LEU A C 1
ATOM 1093 O O . LEU A 1 136 ? 14.903 3.077 -21.124 1.00 92.06 136 LEU A O 1
ATOM 1097 N N . SER A 1 137 ? 16.250 3.281 -19.337 1.00 91.94 137 SER A N 1
ATOM 1098 C CA . SER A 1 137 ? 17.258 4.093 -20.026 1.00 91.94 137 SER A CA 1
ATOM 1099 C C . SER A 1 137 ? 18.021 3.294 -21.081 1.00 91.94 137 SER A C 1
ATOM 1101 O O . SER A 1 137 ? 18.177 3.782 -22.195 1.00 91.94 137 SER A O 1
ATOM 1103 N N . ALA A 1 138 ? 18.440 2.059 -20.780 1.00 95.62 138 ALA A N 1
ATOM 1104 C CA . ALA A 1 138 ? 19.125 1.199 -21.749 1.00 95.62 138 ALA A CA 1
ATOM 1105 C C . ALA A 1 138 ? 18.248 0.874 -22.971 1.00 95.62 138 ALA A C 1
ATOM 1107 O O . ALA A 1 138 ? 18.756 0.751 -24.082 1.00 95.62 138 ALA A O 1
ATOM 1108 N N . CYS A 1 139 ? 16.931 0.786 -22.780 1.00 94.50 139 CYS A N 1
ATOM 1109 C CA . CYS A 1 139 ? 15.964 0.578 -23.856 1.00 94.50 139 CYS A CA 1
ATOM 1110 C C . CYS A 1 139 ? 15.472 1.880 -24.524 1.00 94.50 139 CYS A C 1
ATOM 1112 O O . CYS A 1 139 ? 14.610 1.815 -25.396 1.00 94.50 139 CYS A O 1
ATOM 1114 N N . GLY A 1 140 ? 15.974 3.057 -24.127 1.00 93.12 140 GLY A N 1
ATOM 1115 C CA . GLY A 1 140 ? 15.611 4.344 -24.736 1.00 93.12 140 GLY A CA 1
ATOM 1116 C C . GLY A 1 140 ? 14.250 4.919 -24.318 1.00 93.12 140 GLY A C 1
ATOM 1117 O O . GLY A 1 140 ? 13.778 5.876 -24.920 1.00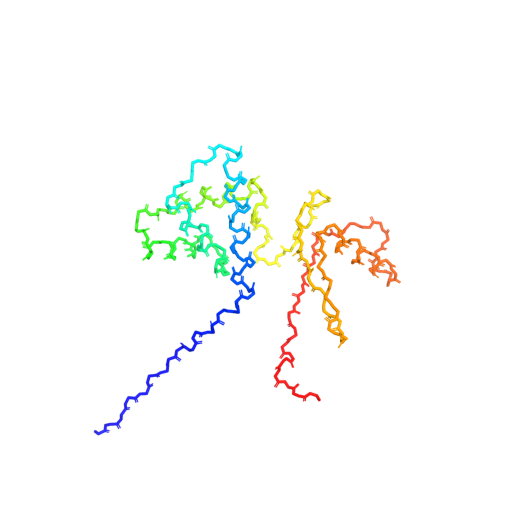 93.12 140 GLY A O 1
ATOM 1118 N N . TYR A 1 141 ? 13.609 4.377 -23.280 1.00 91.00 141 TYR A N 1
ATOM 1119 C CA . TYR A 1 141 ? 12.329 4.883 -22.767 1.00 91.00 141 TYR A CA 1
ATOM 1120 C C . TYR A 1 141 ? 12.477 6.064 -21.803 1.00 91.00 141 TYR A C 1
ATOM 1122 O O . TYR A 1 141 ? 11.479 6.698 -21.451 1.00 91.00 141 TYR A O 1
ATOM 1130 N N . LEU A 1 142 ? 13.691 6.326 -21.308 1.00 87.56 142 LEU A N 1
ATOM 1131 C CA . LEU A 1 142 ? 13.924 7.307 -20.253 1.00 87.56 142 LEU A CA 1
ATOM 1132 C C . LEU A 1 142 ? 15.194 8.121 -20.506 1.00 87.56 142 LEU A C 1
ATOM 1134 O O . LEU A 1 142 ? 16.294 7.570 -20.521 1.00 87.56 142 LEU A O 1
ATOM 1138 N N . GLU A 1 143 ? 15.025 9.441 -20.624 1.00 83.50 143 GLU A N 1
ATOM 1139 C CA . GLU A 1 143 ? 16.113 10.407 -20.825 1.00 83.50 143 GLU A CA 1
ATOM 1140 C C . GLU A 1 143 ? 16.319 11.282 -19.581 1.00 83.50 143 GLU A C 1
ATOM 1142 O O . GLU A 1 143 ? 17.327 11.181 -18.887 1.00 83.50 143 GLU A O 1
ATOM 1147 N N . ARG A 1 144 ? 15.343 12.148 -19.270 1.00 83.94 144 ARG A N 1
ATOM 1148 C CA . ARG A 1 144 ? 15.389 13.090 -18.130 1.00 83.94 144 ARG A CA 1
ATOM 1149 C C . ARG A 1 144 ? 14.197 12.951 -17.185 1.00 83.94 144 ARG A C 1
ATOM 1151 O O . ARG A 1 144 ? 14.114 13.648 -16.175 1.00 83.94 144 ARG A O 1
ATOM 1158 N N . GLN A 1 145 ? 13.251 12.077 -17.514 1.00 85.94 145 GLN A N 1
ATOM 1159 C CA . GLN A 1 145 ? 12.023 11.902 -16.754 1.00 85.94 145 GLN A CA 1
ATOM 1160 C C . GLN A 1 145 ? 12.282 11.123 -15.457 1.00 85.94 145 GLN A C 1
ATOM 1162 O O . GLN A 1 145 ? 13.207 10.311 -15.339 1.00 85.94 145 GLN A O 1
ATOM 1167 N N . LYS A 1 146 ? 11.420 11.350 -14.463 1.00 78.19 146 LYS A N 1
ATOM 1168 C CA . LYS A 1 146 ? 11.331 10.494 -13.278 1.00 78.19 146 LYS A CA 1
ATOM 1169 C C . LYS A 1 146 ? 10.184 9.502 -13.445 1.00 78.19 146 LYS A C 1
ATOM 1171 O O . LYS A 1 146 ? 9.132 9.848 -13.977 1.00 78.19 146 LYS A O 1
ATOM 1176 N N . ILE A 1 147 ? 10.383 8.281 -12.959 1.00 78.50 147 ILE A N 1
ATOM 1177 C CA . ILE A 1 147 ? 9.324 7.271 -12.902 1.00 78.50 147 ILE A CA 1
ATOM 1178 C C . ILE A 1 147 ? 8.285 7.725 -11.869 1.00 78.50 147 ILE A C 1
ATOM 1180 O O . ILE A 1 147 ? 8.619 7.890 -10.698 1.00 78.50 147 ILE A O 1
ATOM 1184 N N . SER A 1 148 ? 7.037 7.927 -12.297 1.00 71.81 148 SER A N 1
ATOM 1185 C CA . SER A 1 148 ? 5.936 8.367 -11.425 1.00 71.81 148 SER A CA 1
ATOM 1186 C C . SER A 1 148 ? 5.074 7.213 -10.903 1.00 71.81 148 SER A C 1
ATOM 1188 O O . SER A 1 148 ? 4.612 7.250 -9.765 1.00 71.81 148 SER A O 1
ATOM 1190 N N . SER A 1 149 ? 4.850 6.176 -11.716 1.00 65.75 149 SER A N 1
ATOM 1191 C CA . SER A 1 149 ? 4.161 4.948 -11.310 1.00 65.75 149 SER A CA 1
ATOM 1192 C C . SER A 1 149 ? 4.483 3.798 -12.256 1.00 65.75 149 SER A C 1
ATOM 1194 O O . SER A 1 149 ? 4.634 4.027 -13.454 1.00 65.75 149 SER A O 1
ATOM 1196 N N . ILE A 1 150 ? 4.510 2.572 -11.733 1.00 68.06 150 ILE A N 1
ATOM 1197 C CA . ILE A 1 150 ? 4.644 1.336 -12.514 1.00 68.06 150 ILE A CA 1
ATOM 1198 C C . ILE A 1 150 ? 3.488 0.409 -12.136 1.00 68.06 150 ILE A C 1
ATOM 1200 O O . ILE A 1 150 ? 3.176 0.246 -10.955 1.00 68.06 150 ILE A O 1
ATOM 1204 N N . THR A 1 151 ? 2.853 -0.188 -13.144 1.00 70.94 151 THR A N 1
ATOM 1205 C CA . THR A 1 151 ? 1.775 -1.167 -12.980 1.00 70.94 151 THR A CA 1
ATOM 1206 C C . THR A 1 151 ? 2.153 -2.424 -13.745 1.00 70.94 151 THR A C 1
ATOM 1208 O O . THR A 1 151 ? 2.316 -2.381 -14.961 1.00 70.94 151 THR A O 1
ATOM 1211 N N . VAL A 1 152 ? 2.280 -3.538 -13.031 1.00 71.06 152 VAL A N 1
ATOM 1212 C CA . VAL A 1 152 ? 2.534 -4.854 -13.621 1.00 71.06 152 VAL A CA 1
ATOM 1213 C C . VAL A 1 152 ? 1.215 -5.613 -13.629 1.00 71.06 152 VAL A C 1
ATOM 1215 O O . VAL A 1 152 ? 0.577 -5.750 -12.587 1.00 71.06 152 VAL A O 1
ATOM 1218 N N . LYS A 1 153 ? 0.780 -6.074 -14.803 1.00 67.50 153 LYS A N 1
ATOM 1219 C CA . LYS A 1 153 ? -0.381 -6.963 -14.913 1.00 67.50 153 LYS A CA 1
ATOM 1220 C C . LYS A 1 153 ? 0.104 -8.413 -14.837 1.00 67.50 153 LYS A C 1
ATOM 1222 O O . LYS A 1 153 ? 1.045 -8.742 -15.559 1.00 67.50 153 LYS A O 1
ATOM 1227 N N . PRO A 1 154 ? -0.509 -9.276 -14.013 1.00 62.66 154 PRO A N 1
ATOM 1228 C CA . PRO A 1 154 ? -0.177 -10.694 -14.025 1.00 62.66 154 PRO A CA 1
ATOM 1229 C C . PRO A 1 154 ? -0.536 -11.308 -15.388 1.00 62.66 154 PRO A C 1
ATOM 1231 O O . PRO A 1 154 ? -1.601 -11.023 -15.941 1.00 62.66 154 PRO A O 1
ATOM 1234 N N . CYS A 1 155 ? 0.349 -12.148 -15.930 1.00 55.47 155 CYS A N 1
ATOM 1235 C CA . CYS A 1 155 ? 0.043 -12.982 -17.096 1.00 55.47 155 CYS A CA 1
ATOM 1236 C C . CYS A 1 155 ? -0.971 -14.042 -16.650 1.00 55.47 155 CYS A C 1
ATOM 1238 O O . CYS A 1 155 ? -0.718 -14.758 -15.686 1.00 55.47 155 CYS A O 1
ATOM 1240 N N . GLY A 1 156 ? -2.088 -14.206 -17.361 1.00 51.97 156 GLY A N 1
ATOM 1241 C CA . GLY A 1 156 ? -3.045 -15.301 -17.114 1.00 51.97 156 GLY A CA 1
ATOM 1242 C C . GLY A 1 156 ? -2.544 -16.681 -17.567 1.00 51.97 156 GLY A C 1
ATOM 1243 O O . GLY A 1 156 ? -3.329 -17.611 -17.721 1.00 51.97 156 GLY A O 1
ATOM 1244 N N . CYS A 1 157 ? -1.247 -16.792 -17.833 1.00 65.62 157 CYS A N 1
ATOM 1245 C CA . CYS A 1 157 ? -0.617 -17.832 -18.634 1.00 65.62 157 CYS A CA 1
ATOM 1246 C C . CYS A 1 157 ? -0.305 -19.098 -17.815 1.00 65.62 157 CYS A C 1
ATOM 1248 O O . CYS A 1 157 ? 0.033 -20.128 -18.379 1.00 65.62 157 CYS A O 1
ATOM 1250 N N . GLU A 1 158 ? -0.538 -19.078 -16.499 1.00 50.91 158 GLU A N 1
ATOM 1251 C CA . GLU A 1 158 ? -0.341 -20.214 -15.580 1.00 50.91 158 GLU A CA 1
ATOM 1252 C C . GLU A 1 158 ? -1.323 -21.394 -15.784 1.00 50.91 158 GLU A C 1
ATOM 1254 O O . GLU A 1 158 ? -1.391 -22.299 -14.952 1.00 50.91 158 GLU A O 1
ATOM 1259 N N . ARG A 1 159 ? -2.126 -21.409 -16.861 1.00 46.28 159 ARG A N 1
ATOM 1260 C CA . ARG A 1 159 ? -3.077 -22.502 -17.160 1.00 46.28 159 ARG A CA 1
ATOM 1261 C C . ARG A 1 159 ? -3.130 -22.978 -18.608 1.00 46.28 159 ARG A C 1
ATOM 1263 O O . ARG A 1 159 ? -3.978 -23.810 -18.919 1.00 46.28 159 ARG A O 1
ATOM 1270 N N . ALA A 1 160 ? -2.246 -22.515 -19.478 1.00 43.97 160 ALA A N 1
ATOM 1271 C CA . ALA A 1 160 ? -2.097 -23.121 -20.793 1.00 43.97 160 ALA A CA 1
ATOM 1272 C C . ALA A 1 160 ? -0.657 -23.602 -20.903 1.00 43.97 160 ALA A C 1
ATOM 1274 O O . ALA A 1 160 ? 0.256 -22.784 -20.924 1.00 43.97 160 ALA A O 1
ATOM 1275 N N . GLY A 1 161 ? -0.470 -24.923 -20.890 1.00 50.50 161 GLY A N 1
ATOM 1276 C CA . GLY A 1 161 ? 0.815 -25.515 -21.232 1.00 50.50 161 GLY A CA 1
ATOM 1277 C C . GLY A 1 161 ? 1.243 -25.006 -22.605 1.00 50.50 161 GLY A C 1
ATOM 1278 O O . GLY A 1 161 ? 0.504 -25.178 -23.576 1.00 50.50 161 GLY A O 1
ATOM 1279 N N . CYS A 1 162 ? 2.394 -24.344 -22.635 1.00 35.81 162 CYS A N 1
ATOM 1280 C CA . CYS A 1 162 ? 3.245 -24.300 -23.813 1.00 35.81 162 CYS A CA 1
ATOM 1281 C C . CYS A 1 162 ? 4.170 -25.514 -23.761 1.00 35.81 162 CYS A C 1
ATOM 1283 O O . CYS A 1 162 ? 4.625 -25.840 -22.639 1.00 35.81 162 CYS A O 1
#

Mean predicted aligned error: 15.97 Å

Radius of gyration: 20.03 Å; Cα contacts (8 Å, |Δi|>4): 115; chains: 1; bounding box: 57×50×46 Å

Solvent-accessible surface area (backbone atoms only — not comparable to full-atom values): 10347 Å² total; per-residue (Å²): 134,88,86,89,83,84,84,74,81,80,76,78,77,79,55,74,67,60,53,54,54,48,51,54,54,49,51,55,52,51,50,56,38,47,77,70,70,45,82,90,42,74,67,58,51,52,52,50,51,49,60,71,75,40,93,62,90,42,74,67,52,50,32,59,59,41,36,75,77,42,72,84,55,47,64,70,56,49,53,52,51,54,51,54,36,34,75,72,65,75,46,53,93,91,29,87,78,42,58,71,69,57,100,81,45,83,48,67,68,64,43,78,48,72,49,96,87,68,51,74,45,71,28,29,43,57,58,45,50,52,52,52,50,54,50,34,37,76,70,69,77,44,87,86,75,78,85,72,69,61,77,86,78,83,74,85,59,92,78,58,90,127

Secondary structure (DSSP, 8-state):
-----------PPPPHHHHHHHHHHHHHHHHHHHHTT----HHHHHHHHHHHHS---SHHHHHHHHHTT-TT--HHHHHHHHHHHHHTTS--TT-SS-B---TT---SS-EEEE-TT--EEEE-HHHHHHHHHHHHHHTTS-SSPPP--B-PPPPTTTTS--

pLDDT: mean 73.82, std 20.16, range [30.06, 95.62]

Foldseek 3Di:
DDDDDDPDDPDDDDDPVLVVVLVVLLVVLVVLCVVVVHDDDPLLSLLSCLVSVDLDPDLVSSQVVSCVVPVPDDSVNSVVSVVVCVVSVSDDPVPSQWDFDDCPQQAWQPDWDQDPVRDIDRDGSNRVLVVVQVVCVVVVNDDPDHDGTDGDDDDPCVPDDD

Sequence (162 aa):
MTDRGNTKEKRKLPDSRSYQRTQMQREIIIDKLRERGCRITKQRLTLLDIILKNECSSCKEIFYMAAKIDDRIGAATVYRMVNVLEEIGAISRKNMYKVAYSENCSMENACTVVLDDETVYHLSAQKWNTVVRAGLSACGYLERQKISSITVKPCGCERAGC

Organism: NCBI:txid1122155

InterPro domains:
  IPR002481 Ferric-uptake regulator [PF01475] (35-97)
  IPR036388 Winged helix-like DNA-binding domain superfamily [G3DSA:1.10.10.10] (15-102)
  IPR036390 Winged helix DNA-binding domain superfamily [SSF46785] (29-96)

Nearest PDB structures (foldseek):
  4ray-assembly1_A  TM=4.708E-01  e=6.243E-04  Magnetospirillum gryphiswaldense MSR-1 v2
  3f8n-assembly1_B  TM=5.312E-01  e=5.860E-03  Bacillus subtilis
  4mtd-assembly1_B  TM=4.818E-01  e=8.270E-03  Escherichi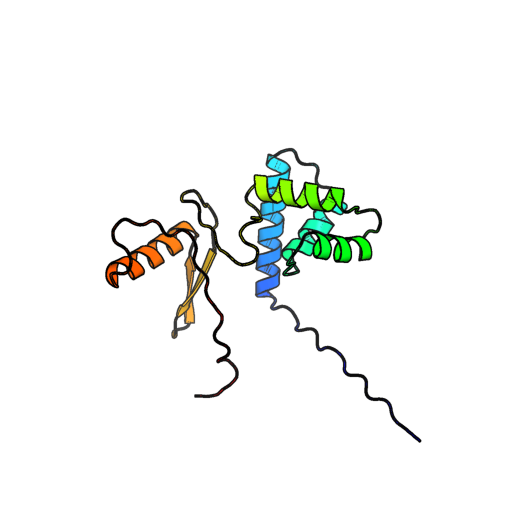a coli K-12
  2roh-assembly1_A  TM=3.851E-01  e=3.242E+00  Oryza sativa
  3sjr-assembly2_C  TM=3.009E-01  e=8.605E+00  Chromobacterium violaceum